Protein AF-A0A2S7X859-F1 (afdb_monomer)

Structure (mmCIF, N/CA/C/O backbone):
data_AF-A0A2S7X859-F1
#
_entry.id   AF-A0A2S7X859-F1
#
loop_
_atom_site.group_PDB
_atom_site.id
_atom_site.type_symbol
_atom_site.label_atom_id
_atom_site.label_alt_id
_atom_site.label_comp_id
_atom_site.label_asym_id
_atom_site.label_entity_id
_atom_site.label_seq_id
_atom_site.pdbx_PDB_ins_code
_atom_site.Cartn_x
_atom_site.Cartn_y
_atom_site.Cartn_z
_atom_site.occupancy
_atom_site.B_iso_or_equiv
_atom_site.auth_seq_id
_atom_site.auth_comp_id
_atom_site.auth_asym_id
_atom_site.auth_atom_id
_atom_site.pdbx_PDB_model_num
ATOM 1 N N . MET A 1 1 ? -16.420 -8.900 10.509 1.00 77.62 1 MET A N 1
ATOM 2 C CA . MET A 1 1 ? -15.015 -8.731 10.119 1.00 77.62 1 MET A CA 1
ATOM 3 C C . MET A 1 1 ? -14.492 -7.506 10.836 1.00 77.62 1 MET A C 1
ATOM 5 O O . MET A 1 1 ? -14.884 -6.396 10.486 1.00 77.62 1 MET A O 1
ATOM 9 N N . ASP A 1 2 ? -13.705 -7.725 11.882 1.00 88.69 2 ASP A N 1
ATOM 10 C CA . ASP A 1 2 ? -12.960 -6.665 12.564 1.00 88.69 2 ASP A CA 1
ATOM 11 C C . ASP A 1 2 ? -11.659 -6.405 11.797 1.00 88.69 2 ASP A C 1
ATOM 13 O O . ASP A 1 2 ? -10.914 -7.348 11.518 1.00 88.69 2 ASP A O 1
ATOM 17 N N . ILE A 1 3 ? -11.408 -5.149 11.419 1.00 87.56 3 ILE A N 1
ATOM 18 C CA . ILE A 1 3 ? -10.210 -4.747 10.675 1.00 87.56 3 ILE A CA 1
ATOM 19 C C . ILE A 1 3 ? -9.377 -3.820 11.546 1.00 87.56 3 ILE A C 1
ATOM 21 O O . ILE A 1 3 ? -9.821 -2.736 11.923 1.00 87.56 3 ILE A O 1
ATOM 25 N N . GLN A 1 4 ? -8.138 -4.226 11.804 1.00 90.94 4 GLN A N 1
ATOM 26 C CA . GLN A 1 4 ? -7.191 -3.472 12.614 1.00 90.94 4 GLN A CA 1
ATOM 27 C C . GLN A 1 4 ? -5.950 -3.121 11.800 1.00 90.94 4 GLN A C 1
ATOM 29 O O . GLN A 1 4 ? -5.402 -3.959 11.085 1.00 90.94 4 GLN A O 1
ATOM 34 N N . PHE A 1 5 ? -5.471 -1.892 11.972 1.00 92.19 5 PHE A N 1
ATOM 35 C CA . PHE A 1 5 ? -4.185 -1.439 11.454 1.00 92.19 5 PHE A CA 1
ATOM 36 C C . PHE A 1 5 ? -3.218 -1.313 12.626 1.00 92.19 5 PHE A C 1
ATOM 38 O O . PHE A 1 5 ? -3.475 -0.567 13.571 1.00 92.19 5 PHE A O 1
ATOM 45 N N . LYS A 1 6 ? -2.110 -2.051 12.582 1.00 94.69 6 LYS A N 1
ATOM 46 C CA . LYS A 1 6 ? -1.060 -2.007 13.609 1.00 94.69 6 LYS A CA 1
ATOM 47 C C . LYS A 1 6 ? 0.217 -1.480 12.979 1.00 94.69 6 LYS A C 1
ATOM 49 O O . LYS A 1 6 ? 0.518 -1.831 11.843 1.00 94.69 6 LYS A O 1
ATOM 54 N N . ARG A 1 7 ? 0.971 -0.634 13.689 1.00 95.81 7 ARG A N 1
ATOM 55 C CA . ARG A 1 7 ? 2.300 -0.203 13.222 1.00 95.81 7 ARG A CA 1
ATOM 56 C C . ARG A 1 7 ? 3.138 -1.439 12.909 1.00 95.81 7 ARG A C 1
ATOM 58 O O . ARG A 1 7 ? 3.205 -2.353 13.727 1.00 95.81 7 ARG A O 1
ATOM 65 N N . ALA A 1 8 ? 3.727 -1.474 11.719 1.00 94.38 8 ALA A N 1
ATOM 66 C CA . ALA A 1 8 ? 4.513 -2.616 11.293 1.00 94.38 8 ALA A CA 1
ATOM 67 C C . ALA A 1 8 ? 5.841 -2.659 12.053 1.00 94.38 8 ALA A C 1
ATOM 69 O O . ALA A 1 8 ? 6.586 -1.679 12.055 1.00 94.38 8 ALA A O 1
ATOM 70 N N . SER A 1 9 ? 6.145 -3.801 12.665 1.00 88.12 9 SER A N 1
ATOM 71 C CA . SER A 1 9 ? 7.424 -4.053 13.342 1.00 88.12 9 SER A CA 1
ATOM 72 C C . SER A 1 9 ? 8.298 -5.056 12.586 1.00 88.12 9 SER A C 1
ATOM 74 O O . SER A 1 9 ? 9.515 -5.055 12.749 1.00 88.12 9 SER A O 1
ATOM 76 N N . GLU A 1 10 ? 7.701 -5.878 11.717 1.00 90.94 10 GLU A N 1
ATOM 77 C CA . GLU A 1 10 ? 8.383 -6.996 11.061 1.00 90.94 10 GLU A CA 1
ATOM 78 C C . GLU A 1 10 ? 8.802 -6.669 9.621 1.00 90.94 10 GLU A C 1
ATOM 80 O O . GLU A 1 10 ? 8.101 -6.993 8.656 1.00 90.94 10 GLU A O 1
ATOM 85 N N . LEU A 1 11 ? 9.990 -6.071 9.470 1.00 92.31 11 LEU A N 1
ATOM 86 C CA . LEU A 1 11 ? 10.579 -5.718 8.170 1.00 92.31 11 LEU A CA 1
ATOM 87 C C . LEU A 1 11 ? 10.650 -6.918 7.213 1.00 92.31 11 LEU A C 1
ATOM 89 O O . LEU A 1 11 ? 10.217 -6.815 6.070 1.00 92.31 11 LEU A O 1
ATOM 93 N N . LYS A 1 12 ? 11.166 -8.064 7.683 1.00 92.38 12 LYS A N 1
ATOM 94 C CA . LYS A 1 12 ? 11.375 -9.257 6.841 1.00 92.38 12 LYS A CA 1
ATOM 95 C C . LYS A 1 12 ? 10.070 -9.812 6.284 1.00 92.38 12 LYS A C 1
ATOM 97 O O . LYS A 1 12 ? 10.015 -10.207 5.122 1.00 92.38 12 LYS A O 1
ATOM 102 N N . TYR A 1 13 ? 9.016 -9.833 7.101 1.00 91.31 13 TYR A N 1
ATOM 103 C CA . TYR A 1 13 ? 7.703 -10.236 6.613 1.00 91.31 13 TYR A CA 1
ATOM 104 C C . TYR A 1 13 ? 7.236 -9.267 5.533 1.00 91.31 13 TYR A C 1
ATOM 106 O O . TYR A 1 13 ? 6.785 -9.693 4.475 1.00 91.31 13 TYR A O 1
ATOM 114 N N . ALA A 1 14 ? 7.313 -7.963 5.802 1.00 93.31 14 ALA A N 1
ATOM 115 C CA . ALA A 1 14 ? 6.780 -6.968 4.888 1.00 93.31 14 ALA A CA 1
ATOM 116 C C . ALA A 1 14 ? 7.519 -6.958 3.550 1.00 93.31 14 ALA A C 1
ATOM 118 O O . ALA A 1 14 ? 6.890 -6.803 2.502 1.00 93.31 14 ALA A O 1
ATOM 119 N N . GLU A 1 15 ? 8.832 -7.164 3.593 1.00 95.50 15 GLU A N 1
ATOM 120 C CA . GLU A 1 15 ? 9.679 -7.352 2.425 1.00 95.50 15 GLU A CA 1
ATOM 121 C C . GLU A 1 15 ? 9.226 -8.570 1.613 1.00 95.50 15 GLU A C 1
ATOM 123 O O . GLU A 1 15 ? 8.876 -8.426 0.443 1.00 95.50 15 GLU A O 1
ATOM 128 N N . SER A 1 16 ? 9.139 -9.742 2.252 1.00 94.31 16 SER A N 1
ATOM 129 C CA . SER A 1 16 ? 8.733 -10.992 1.601 1.00 94.31 16 SER A CA 1
ATOM 130 C C . SER A 1 16 ? 7.324 -10.908 1.005 1.00 94.31 16 SER A C 1
ATOM 132 O O . SER A 1 16 ? 7.119 -11.279 -0.153 1.00 94.31 16 SER A O 1
ATOM 134 N N . LEU A 1 17 ? 6.364 -10.354 1.753 1.00 93.25 17 LEU A N 1
ATOM 135 C CA . LEU A 1 17 ? 4.995 -10.159 1.281 1.00 93.25 17 LEU A CA 1
ATOM 136 C C . L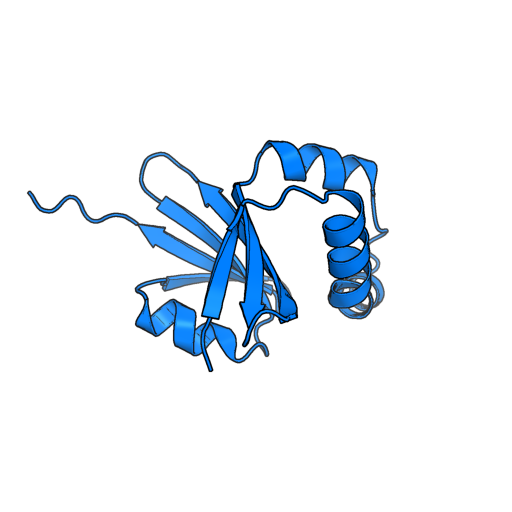EU A 1 17 ? 4.950 -9.195 0.092 1.00 93.25 17 LEU A C 1
ATOM 138 O O . LEU A 1 17 ? 4.271 -9.471 -0.894 1.00 93.25 17 LEU A O 1
ATOM 142 N N . THR A 1 18 ? 5.674 -8.073 0.160 1.00 93.62 18 THR A N 1
ATOM 143 C CA . THR A 1 18 ? 5.698 -7.096 -0.938 1.00 93.62 18 THR A CA 1
ATOM 144 C C . THR A 1 18 ? 6.338 -7.701 -2.181 1.00 93.62 18 THR A C 1
ATOM 146 O O . THR A 1 18 ? 5.776 -7.579 -3.266 1.00 93.62 18 THR A O 1
ATOM 149 N N . GLN A 1 19 ? 7.472 -8.386 -2.035 1.00 95.38 19 GLN A N 1
ATOM 150 C CA . GLN A 1 19 ? 8.153 -9.043 -3.146 1.00 95.38 19 GLN A CA 1
ATOM 151 C C . GLN A 1 19 ? 7.248 -10.085 -3.814 1.00 95.38 19 GLN A C 1
ATOM 153 O O . GLN A 1 19 ? 7.164 -10.117 -5.040 1.00 95.38 19 GLN A O 1
ATOM 158 N N . SER A 1 20 ? 6.537 -10.894 -3.022 1.00 93.50 20 SER A N 1
ATOM 159 C CA . SER A 1 20 ? 5.610 -11.909 -3.527 1.00 93.50 20 SER A CA 1
ATOM 160 C C . SER A 1 20 ? 4.400 -11.286 -4.230 1.00 93.50 20 SER A C 1
ATOM 162 O O . SER A 1 20 ? 4.139 -11.602 -5.391 1.00 93.50 20 SER A O 1
ATOM 164 N N . ASN A 1 21 ? 3.712 -10.339 -3.586 1.00 91.06 21 ASN A N 1
ATOM 165 C CA . ASN A 1 21 ? 2.509 -9.705 -4.136 1.00 91.06 21 ASN A CA 1
ATOM 166 C C . ASN A 1 21 ? 2.794 -8.889 -5.404 1.00 91.06 21 ASN A C 1
ATOM 168 O O . ASN A 1 21 ? 1.939 -8.776 -6.279 1.00 91.06 21 ASN A O 1
ATOM 172 N N . MET A 1 22 ? 3.992 -8.313 -5.511 1.00 91.44 22 MET A N 1
ATOM 173 C CA . MET A 1 22 ? 4.402 -7.498 -6.654 1.00 91.44 22 MET A CA 1
ATOM 174 C C . MET A 1 22 ? 5.143 -8.308 -7.733 1.00 91.44 22 MET A C 1
ATOM 176 O O . MET A 1 22 ? 5.485 -7.741 -8.770 1.00 91.44 22 MET A O 1
ATOM 180 N N . ALA A 1 23 ? 5.395 -9.610 -7.539 1.00 93.00 23 ALA A N 1
ATOM 181 C CA . ALA A 1 23 ? 6.240 -10.414 -8.429 1.00 93.00 23 ALA A CA 1
ATOM 182 C C . ALA A 1 23 ? 5.772 -10.375 -9.894 1.00 93.00 23 ALA A C 1
ATOM 184 O O . ALA A 1 23 ? 6.565 -10.082 -10.789 1.00 93.00 23 ALA A O 1
ATOM 185 N N . SER A 1 24 ? 4.475 -10.586 -10.142 1.00 91.19 24 SER A N 1
ATOM 186 C CA . SER A 1 24 ? 3.897 -10.510 -11.492 1.00 91.19 24 SER A CA 1
ATOM 187 C C . SER A 1 24 ? 4.037 -9.114 -12.102 1.00 91.19 24 SER A C 1
ATOM 189 O O . SER A 1 24 ? 4.317 -8.976 -13.293 1.00 91.19 24 SER A O 1
ATOM 191 N N . TYR A 1 25 ? 3.885 -8.067 -11.284 1.00 91.44 25 TYR A N 1
ATOM 192 C CA . TYR A 1 25 ? 4.057 -6.687 -11.728 1.00 91.44 25 TYR A CA 1
ATOM 193 C C . TYR A 1 25 ? 5.503 -6.414 -12.151 1.00 91.44 25 TYR A C 1
ATOM 195 O O . TYR A 1 25 ? 5.720 -5.821 -13.213 1.00 91.44 25 TYR A O 1
ATOM 203 N N . TYR A 1 26 ? 6.471 -6.868 -11.351 1.00 93.94 26 TYR A N 1
ATOM 204 C CA . TYR A 1 26 ? 7.896 -6.719 -11.634 1.00 93.94 26 TYR A CA 1
ATOM 205 C C . TYR A 1 26 ? 8.311 -7.486 -12.883 1.00 93.94 26 TYR A C 1
ATOM 207 O O . TYR A 1 26 ? 8.957 -6.907 -13.758 1.00 93.94 26 TYR A O 1
ATOM 215 N N . LEU A 1 27 ? 7.867 -8.739 -13.011 1.00 93.19 27 LEU A N 1
ATOM 216 C CA . LEU A 1 27 ? 8.142 -9.581 -14.172 1.00 93.19 27 LEU A CA 1
ATOM 217 C C . LEU A 1 27 ? 7.636 -8.936 -15.467 1.00 93.19 27 LEU A C 1
ATOM 219 O O . LEU A 1 27 ? 8.398 -8.785 -16.418 1.00 93.19 27 LEU A O 1
ATOM 223 N N . ALA A 1 28 ? 6.378 -8.486 -15.487 1.00 92.38 28 ALA A N 1
ATOM 224 C CA . ALA A 1 28 ? 5.771 -7.871 -16.668 1.00 92.38 28 ALA A CA 1
ATOM 225 C C . ALA A 1 28 ? 6.439 -6.549 -17.097 1.00 92.38 28 ALA A C 1
ATOM 227 O O . ALA A 1 28 ? 6.207 -6.079 -18.208 1.00 92.38 28 ALA A O 1
ATOM 228 N N . ARG A 1 29 ? 7.247 -5.932 -16.226 1.00 89.56 29 ARG A N 1
ATOM 229 C CA . ARG A 1 29 ? 7.894 -4.627 -16.456 1.00 89.56 29 ARG A CA 1
ATOM 230 C C . ARG A 1 29 ? 9.417 -4.704 -16.457 1.00 89.56 29 ARG A C 1
ATOM 232 O O . ARG A 1 29 ? 10.069 -3.666 -16.495 1.00 89.56 29 ARG A O 1
ATOM 239 N N . ASN A 1 30 ? 9.976 -5.914 -16.411 1.00 94.31 30 ASN A N 1
ATOM 240 C CA . ASN A 1 30 ? 11.414 -6.154 -16.335 1.00 94.31 30 ASN A CA 1
ATOM 241 C C . ASN A 1 30 ? 12.097 -5.382 -15.183 1.00 94.31 30 ASN A C 1
ATOM 243 O O . ASN A 1 30 ? 13.213 -4.880 -15.320 1.00 94.31 30 ASN A O 1
ATOM 247 N N . ILE A 1 31 ? 11.400 -5.252 -14.049 1.00 93.06 31 ILE A N 1
ATOM 248 C CA . ILE A 1 31 ? 11.927 -4.627 -12.834 1.00 93.06 31 ILE A CA 1
ATOM 249 C C . ILE A 1 31 ? 12.617 -5.714 -12.014 1.00 93.06 31 ILE A C 1
ATOM 251 O O . ILE A 1 31 ? 12.001 -6.714 -11.652 1.00 93.06 31 ILE A O 1
ATOM 255 N N . VAL A 1 32 ? 13.889 -5.505 -11.685 1.00 95.06 32 VAL A N 1
ATOM 256 C CA . VAL A 1 32 ? 14.616 -6.374 -10.755 1.00 95.06 32 VAL A CA 1
ATOM 257 C C . VAL A 1 32 ? 14.292 -5.937 -9.330 1.00 95.06 32 VAL A C 1
ATOM 259 O O . VAL A 1 32 ? 14.38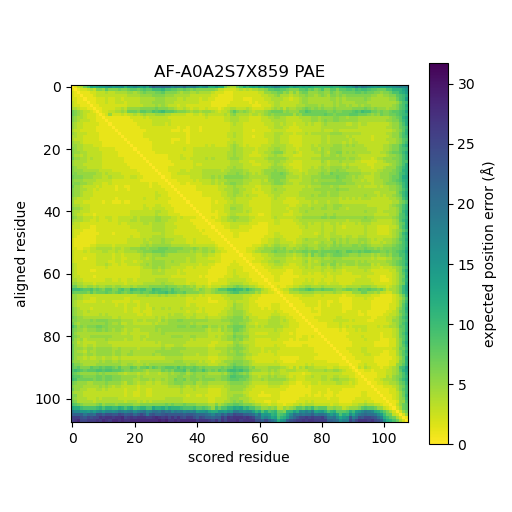4 -4.754 -9.004 1.00 95.06 32 VAL A O 1
ATOM 262 N N . TRP A 1 33 ? 13.891 -6.885 -8.483 1.00 95.69 33 TRP A N 1
ATOM 263 C CA . TRP A 1 33 ? 13.682 -6.613 -7.064 1.00 95.69 33 TRP A CA 1
ATOM 264 C C . TRP A 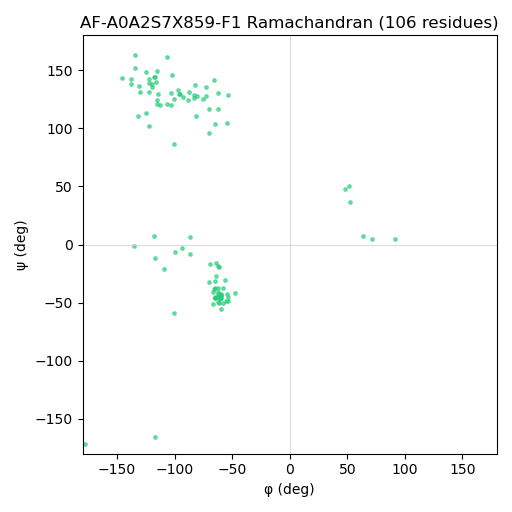1 33 ? 14.992 -6.180 -6.398 1.00 95.69 33 TRP A C 1
ATOM 266 O O . TRP A 1 33 ? 16.006 -6.864 -6.520 1.00 95.69 33 TRP A O 1
ATOM 276 N N . ASP A 1 34 ? 14.941 -5.078 -5.652 1.00 96.00 34 ASP A N 1
ATOM 277 C CA . ASP A 1 34 ? 16.069 -4.556 -4.888 1.00 96.00 34 ASP A CA 1
ATOM 278 C C . ASP A 1 34 ? 15.695 -4.462 -3.403 1.00 96.00 34 ASP A C 1
ATOM 280 O O . ASP A 1 34 ? 15.012 -3.534 -2.955 1.00 96.00 34 ASP A O 1
ATOM 284 N N . SER A 1 35 ? 16.174 -5.439 -2.633 1.00 96.00 35 SER A N 1
ATOM 285 C CA . SER A 1 35 ? 16.015 -5.487 -1.178 1.00 96.00 35 SER A CA 1
ATOM 286 C C . SER A 1 35 ? 16.600 -4.260 -0.479 1.00 96.00 35 SER A C 1
ATOM 288 O O . SER A 1 35 ? 16.001 -3.740 0.461 1.00 96.00 35 SER A O 1
ATOM 290 N N . SER A 1 36 ? 17.734 -3.734 -0.947 1.00 95.75 36 SER A N 1
ATOM 291 C CA . SER A 1 36 ? 18.366 -2.562 -0.327 1.00 95.75 36 SER A CA 1
ATOM 292 C C . SER A 1 36 ? 17.498 -1.320 -0.511 1.00 95.75 36 SER A C 1
ATOM 294 O O . SER A 1 36 ? 17.309 -0.538 0.427 1.00 95.75 36 SER A O 1
ATOM 296 N N . LEU A 1 37 ? 16.910 -1.161 -1.700 1.00 94.25 37 LEU A N 1
ATOM 297 C CA . LEU A 1 37 ? 15.959 -0.090 -1.979 1.00 94.25 37 LEU A CA 1
ATOM 298 C C . LEU A 1 37 ? 14.675 -0.238 -1.154 1.00 94.25 37 LEU A C 1
ATOM 300 O O . LEU A 1 37 ? 14.145 0.769 -0.675 1.00 94.25 37 LEU A O 1
ATOM 304 N N . PHE A 1 38 ? 14.178 -1.460 -0.948 1.00 94.81 38 PHE A N 1
ATOM 305 C CA . PHE A 1 38 ? 13.032 -1.696 -0.067 1.00 94.81 38 PHE A CA 1
ATOM 306 C C . PHE A 1 38 ? 13.336 -1.266 1.372 1.00 94.81 38 PHE A C 1
ATOM 308 O O . PHE A 1 38 ? 12.570 -0.491 1.942 1.00 94.81 38 PHE A O 1
ATOM 315 N N . ILE A 1 39 ? 14.468 -1.702 1.933 1.00 94.31 39 ILE A N 1
ATOM 316 C CA . ILE A 1 39 ? 14.894 -1.370 3.303 1.00 94.31 39 ILE A CA 1
ATOM 317 C C . ILE A 1 39 ? 15.060 0.144 3.472 1.00 94.31 39 ILE A C 1
ATOM 319 O O . ILE A 1 39 ? 14.600 0.711 4.464 1.00 94.31 39 ILE A O 1
ATOM 323 N N . LYS A 1 40 ? 15.660 0.823 2.487 1.00 94.44 40 LYS A N 1
ATOM 324 C CA . LYS A 1 40 ? 15.792 2.285 2.504 1.00 94.44 40 LYS A CA 1
ATOM 325 C C . LYS A 1 40 ? 14.426 2.975 2.530 1.00 94.44 40 LYS A C 1
ATOM 327 O O . LYS A 1 40 ? 14.227 3.885 3.326 1.00 94.44 40 LYS A O 1
ATOM 332 N N . ASN A 1 41 ? 13.489 2.546 1.682 1.00 93.75 41 ASN A N 1
ATOM 333 C CA . ASN A 1 41 ? 12.144 3.126 1.643 1.00 93.75 41 ASN A CA 1
ATOM 334 C C . ASN A 1 41 ? 11.320 2.781 2.885 1.00 93.75 41 ASN A C 1
ATOM 336 O O . ASN A 1 41 ? 10.516 3.598 3.312 1.00 93.75 41 ASN A O 1
ATOM 340 N N . TRP A 1 42 ? 11.525 1.612 3.493 1.00 92.94 42 TRP A N 1
ATOM 341 C CA . TRP A 1 42 ? 10.830 1.222 4.717 1.00 92.94 42 TRP A CA 1
ATOM 342 C C . TRP A 1 42 ? 10.977 2.271 5.818 1.00 92.94 42 TRP A C 1
ATOM 344 O O . TRP A 1 42 ? 9.987 2.649 6.434 1.00 92.94 42 TRP A O 1
ATOM 354 N N . ALA A 1 43 ? 12.193 2.782 6.020 1.00 91.12 43 ALA A N 1
ATOM 355 C CA . ALA A 1 43 ? 12.481 3.797 7.030 1.00 91.12 43 ALA A CA 1
ATOM 356 C C . ALA A 1 43 ? 11.872 5.181 6.724 1.00 91.12 43 ALA A C 1
ATOM 358 O O . ALA A 1 43 ? 11.799 6.018 7.617 1.00 91.12 43 ALA A O 1
ATOM 359 N N . LEU A 1 44 ? 11.459 5.429 5.476 1.00 93.06 44 LEU A N 1
ATOM 360 C CA . LEU A 1 44 ? 10.896 6.706 5.018 1.00 93.06 44 LEU A CA 1
ATOM 361 C C . LEU A 1 44 ? 9.363 6.698 4.946 1.00 93.06 44 LEU A C 1
ATOM 363 O O . LEU A 1 44 ? 8.763 7.727 4.642 1.00 93.06 44 LEU A O 1
ATOM 367 N N . LEU A 1 45 ? 8.738 5.543 5.169 1.00 95.19 45 LEU A N 1
ATOM 368 C CA . LEU A 1 45 ? 7.299 5.348 5.047 1.00 95.19 45 LEU A CA 1
ATOM 369 C C . LEU A 1 45 ? 6.688 5.006 6.399 1.00 95.19 45 LEU A C 1
ATOM 371 O O . LEU A 1 45 ? 7.285 4.303 7.216 1.00 95.19 45 LEU A O 1
ATOM 375 N N . ASP A 1 46 ? 5.438 5.410 6.584 1.00 95.75 46 ASP A N 1
ATOM 376 C CA . ASP A 1 46 ? 4.619 4.867 7.653 1.00 95.75 46 ASP A CA 1
ATOM 377 C C . ASP A 1 46 ? 4.031 3.535 7.210 1.00 95.75 46 ASP A C 1
ATOM 379 O O . ASP A 1 46 ? 3.179 3.459 6.326 1.00 95.75 46 ASP A O 1
ATOM 383 N N . ASN A 1 47 ? 4.506 2.463 7.835 1.00 96.25 47 ASN A N 1
ATOM 384 C CA . ASN A 1 47 ? 4.119 1.102 7.500 1.00 96.25 47 ASN A CA 1
ATOM 385 C C . ASN A 1 47 ? 3.128 0.562 8.539 1.00 96.25 47 ASN A C 1
ATOM 387 O O . ASN A 1 47 ? 3.390 0.613 9.747 1.00 96.25 47 ASN A O 1
ATOM 391 N N . PHE A 1 48 ? 2.012 0.002 8.070 1.00 94.88 48 PHE A N 1
ATOM 392 C CA . PHE A 1 48 ? 0.988 -0.613 8.909 1.00 94.88 48 PHE A CA 1
ATOM 393 C C . PHE A 1 48 ? 0.620 -2.005 8.411 1.00 94.88 48 PHE A C 1
ATOM 395 O O . PHE A 1 48 ? 0.305 -2.208 7.242 1.00 94.88 48 PHE A O 1
ATOM 402 N N . GLU A 1 49 ? 0.605 -2.962 9.323 1.00 93.88 49 GLU A N 1
ATOM 403 C CA . GLU A 1 49 ? 0.093 -4.306 9.105 1.00 93.88 49 GLU A CA 1
ATOM 404 C C . GLU A 1 49 ? -1.425 -4.314 9.262 1.00 93.88 49 GLU A C 1
ATOM 406 O O . GLU A 1 49 ? -1.972 -3.712 10.189 1.00 93.88 49 GLU A O 1
ATOM 411 N N . ILE A 1 50 ? -2.097 -5.016 8.357 1.00 90.75 50 ILE A N 1
ATOM 412 C CA . ILE A 1 50 ? -3.551 -5.143 8.332 1.00 90.75 50 ILE A CA 1
ATOM 413 C C . ILE A 1 50 ? -3.908 -6.496 8.931 1.00 90.75 50 ILE A C 1
ATOM 415 O O . ILE A 1 50 ? -3.422 -7.529 8.461 1.00 90.75 50 ILE A O 1
ATOM 419 N N . PHE A 1 51 ? -4.768 -6.491 9.942 1.00 91.88 51 PHE A N 1
ATOM 420 C CA . PHE A 1 51 ? -5.313 -7.691 10.561 1.00 91.88 51 PHE A CA 1
ATOM 421 C C . PHE A 1 51 ? -6.819 -7.765 10.312 1.00 91.88 51 PHE A C 1
ATOM 423 O O . PHE A 1 51 ? -7.523 -6.795 10.583 1.00 91.88 51 PHE A O 1
ATOM 430 N N . ALA A 1 52 ? -7.302 -8.909 9.828 1.00 91.56 52 ALA A N 1
ATOM 431 C CA . ALA A 1 52 ? -8.719 -9.237 9.722 1.00 91.56 52 ALA A CA 1
ATOM 432 C C . ALA A 1 52 ? -9.037 -10.379 10.685 1.00 91.56 52 ALA A C 1
ATOM 434 O O . ALA A 1 52 ? -8.416 -11.438 10.603 1.00 91.56 52 ALA A O 1
ATOM 435 N N . ASP A 1 53 ? -9.950 -10.148 11.631 1.00 93.69 53 ASP A N 1
ATOM 436 C CA . ASP A 1 53 ? -10.314 -11.123 12.670 1.00 93.69 53 ASP A CA 1
ATOM 437 C C . ASP A 1 53 ? -9.057 -11.727 13.348 1.00 93.69 53 ASP A C 1
ATOM 439 O O . ASP A 1 53 ? -8.886 -12.940 13.467 1.00 93.69 53 ASP A O 1
ATOM 443 N N . ASN A 1 54 ? -8.125 -10.840 13.726 1.00 91.25 54 ASN A N 1
ATOM 444 C CA . ASN A 1 54 ? -6.812 -11.122 14.325 1.00 91.25 54 ASN A CA 1
ATOM 445 C C . ASN A 1 54 ? -5.808 -11.916 13.455 1.00 91.25 54 ASN A C 1
ATOM 447 O O . ASN A 1 54 ? -4.711 -12.230 13.918 1.00 91.25 54 ASN A O 1
ATOM 451 N N . HIS A 1 55 ? -6.121 -12.174 12.186 1.00 92.19 55 HIS A N 1
ATOM 452 C CA . HIS A 1 55 ? -5.193 -12.754 11.218 1.00 92.19 55 HIS A CA 1
ATOM 453 C C . HIS A 1 55 ? -4.523 -11.653 10.409 1.00 92.19 55 HIS A C 1
ATOM 455 O O . HIS A 1 55 ? -5.194 -10.789 9.851 1.00 92.19 55 HIS A O 1
ATOM 461 N N . ARG A 1 56 ? -3.192 -11.677 10.321 1.00 91.31 56 ARG A N 1
ATOM 462 C CA . ARG A 1 56 ? -2.441 -10.729 9.493 1.00 91.31 56 ARG A CA 1
ATOM 463 C C . ARG A 1 56 ? -2.690 -11.030 8.014 1.00 91.31 56 ARG A C 1
ATOM 46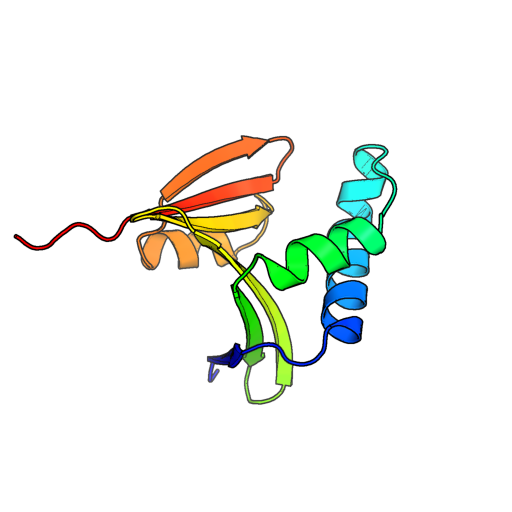5 O O . ARG A 1 56 ? -2.321 -12.100 7.540 1.00 91.31 56 ARG A O 1
ATOM 472 N N . VAL A 1 57 ? -3.290 -10.085 7.297 1.00 89.19 57 VAL A N 1
ATOM 473 C CA . VAL A 1 57 ? -3.731 -10.254 5.900 1.00 89.19 57 VAL A CA 1
ATOM 474 C C . VAL A 1 57 ? -3.028 -9.330 4.913 1.00 89.19 57 VAL A C 1
ATOM 476 O O . VAL A 1 57 ? -3.152 -9.518 3.706 1.00 89.19 57 VAL A O 1
ATOM 479 N N . GLY A 1 58 ? -2.284 -8.329 5.382 1.00 89.31 58 GLY A N 1
ATOM 480 C CA . GLY A 1 58 ? -1.617 -7.422 4.460 1.00 89.31 58 GLY A CA 1
ATOM 481 C C . GLY A 1 58 ? -0.762 -6.355 5.112 1.00 89.31 58 GLY A C 1
ATOM 482 O O . GLY A 1 58 ? -0.532 -6.345 6.324 1.00 89.31 58 GLY A O 1
ATOM 483 N N . ILE A 1 59 ? -0.306 -5.439 4.266 1.00 92.75 59 ILE A N 1
ATOM 484 C CA . ILE A 1 59 ? 0.415 -4.235 4.649 1.00 92.75 59 ILE A CA 1
ATOM 485 C C . ILE A 1 59 ? -0.104 -3.057 3.824 1.00 92.75 59 ILE A C 1
ATOM 487 O O . ILE A 1 59 ? -0.320 -3.186 2.620 1.00 92.75 59 ILE A O 1
ATOM 491 N N . VAL A 1 60 ? -0.281 -1.908 4.467 1.00 92.31 60 VAL A N 1
ATOM 492 C CA . VAL A 1 60 ? -0.449 -0.611 3.809 1.00 92.31 60 VAL A CA 1
ATOM 493 C C . VAL A 1 60 ? 0.714 0.284 4.211 1.00 92.31 60 VAL A C 1
ATOM 495 O O . VAL A 1 60 ? 1.230 0.194 5.326 1.00 92.31 60 VAL A O 1
ATOM 498 N N . ARG A 1 61 ? 1.169 1.111 3.275 1.00 94.75 61 ARG A N 1
ATOM 499 C CA . ARG A 1 61 ? 2.296 2.016 3.478 1.00 94.75 61 ARG A CA 1
ATOM 500 C C . ARG A 1 61 ? 1.903 3.400 3.008 1.00 94.75 61 ARG A C 1
ATOM 502 O O . ARG A 1 61 ? 1.318 3.519 1.931 1.00 94.75 61 ARG A O 1
ATOM 509 N N . PHE A 1 62 ? 2.254 4.401 3.798 1.00 95.69 62 PHE A N 1
ATOM 510 C CA . PHE A 1 62 ? 1.968 5.793 3.507 1.00 95.69 62 PHE A CA 1
ATOM 511 C C . PHE A 1 62 ? 3.260 6.595 3.395 1.00 95.69 62 PHE A C 1
ATOM 513 O O . PHE A 1 62 ? 4.167 6.451 4.216 1.00 95.69 62 PHE A O 1
ATOM 520 N N . SER A 1 63 ? 3.332 7.441 2.375 1.00 95.69 63 SER A N 1
ATOM 521 C CA . SER A 1 63 ? 4.281 8.557 2.310 1.00 95.69 63 SER A CA 1
ATOM 522 C C . SER A 1 63 ? 3.540 9.864 2.537 1.00 95.69 63 SER A C 1
ATOM 524 O O . SER A 1 63 ? 2.325 9.927 2.358 1.00 95.69 63 SER A O 1
ATOM 526 N N . TYR A 1 64 ? 4.272 10.918 2.880 1.00 94.50 64 TYR A N 1
ATOM 527 C CA . TYR A 1 64 ? 3.686 12.218 3.184 1.00 94.50 64 TYR A CA 1
ATOM 528 C C . TYR A 1 64 ? 4.445 13.345 2.490 1.00 94.50 64 TYR A C 1
ATOM 530 O O . TYR A 1 64 ? 5.651 13.242 2.258 1.00 94.50 64 TYR A O 1
ATOM 538 N N . ASN A 1 65 ? 3.735 14.431 2.208 1.00 91.69 65 ASN A N 1
ATOM 539 C CA . ASN A 1 65 ? 4.305 15.774 2.105 1.00 91.69 65 ASN A CA 1
ATOM 540 C C . ASN A 1 65 ? 3.688 16.664 3.208 1.00 91.69 65 ASN A C 1
ATOM 542 O O . ASN A 1 65 ? 3.081 16.135 4.136 1.00 91.69 65 ASN A O 1
ATOM 546 N N . GLU A 1 66 ? 3.845 17.990 3.131 1.00 87.81 66 GLU A N 1
ATOM 547 C CA . GLU A 1 66 ? 3.392 18.940 4.165 1.00 87.81 66 GLU A CA 1
ATOM 548 C C . GLU A 1 66 ? 1.947 18.722 4.650 1.00 87.81 66 GLU A C 1
ATOM 550 O O . GLU A 1 66 ? 1.686 18.801 5.848 1.00 87.81 66 GLU A O 1
ATOM 555 N N . SER A 1 67 ? 1.014 18.428 3.743 1.00 92.19 67 SER A N 1
ATOM 556 C CA . SER A 1 67 ? -0.420 18.315 4.059 1.00 92.19 67 SER A CA 1
ATOM 557 C C . SER A 1 67 ? -1.105 17.097 3.441 1.00 92.19 67 SER A C 1
ATOM 559 O O . SER A 1 67 ? -2.301 16.883 3.654 1.00 92.19 67 SER A O 1
ATOM 561 N N . THR A 1 68 ? -0.367 16.291 2.676 1.00 94.94 68 THR A N 1
ATOM 562 C CA . THR A 1 68 ? -0.924 15.219 1.849 1.00 94.94 68 THR A CA 1
ATOM 563 C C . THR A 1 68 ? -0.325 13.873 2.215 1.00 94.94 68 THR A C 1
ATOM 565 O O . THR A 1 68 ? 0.890 13.712 2.311 1.00 94.94 68 THR A O 1
ATOM 568 N N . THR A 1 69 ? -1.205 12.896 2.401 1.00 95.94 69 THR A N 1
ATOM 569 C CA . THR A 1 69 ? -0.879 11.482 2.586 1.00 95.94 69 THR A CA 1
ATOM 570 C C . THR A 1 69 ? -1.011 10.763 1.255 1.00 95.94 69 THR A C 1
ATOM 572 O O . THR A 1 69 ? -2.037 10.893 0.599 1.00 95.94 69 THR A O 1
ATOM 575 N N . PHE A 1 70 ? -0.028 9.953 0.885 1.00 96.50 70 PHE A N 1
ATOM 576 C CA . PHE A 1 70 ? -0.027 9.180 -0.352 1.00 96.50 70 PHE A CA 1
ATOM 577 C C . PHE A 1 70 ? 0.008 7.684 -0.069 1.00 96.50 70 PHE A C 1
ATOM 579 O O . PHE A 1 70 ? 0.707 7.231 0.839 1.00 96.50 70 PHE A O 1
ATOM 586 N N . LEU A 1 71 ? -0.688 6.912 -0.899 1.00 96.00 71 LEU A N 1
ATOM 587 C CA . LEU A 1 71 ? -0.567 5.459 -0.983 1.00 96.00 71 LEU A CA 1
ATOM 588 C C . LEU A 1 71 ? -0.489 5.022 -2.446 1.00 96.00 71 LEU A C 1
ATOM 590 O O . LEU A 1 71 ? -0.867 5.764 -3.353 1.00 96.00 71 LEU A O 1
ATOM 594 N N . ARG A 1 72 ? -0.034 3.788 -2.680 1.00 94.75 72 ARG A N 1
ATOM 595 C CA . ARG A 1 72 ? -0.088 3.155 -4.003 1.00 94.75 72 ARG A CA 1
ATOM 596 C C . ARG A 1 72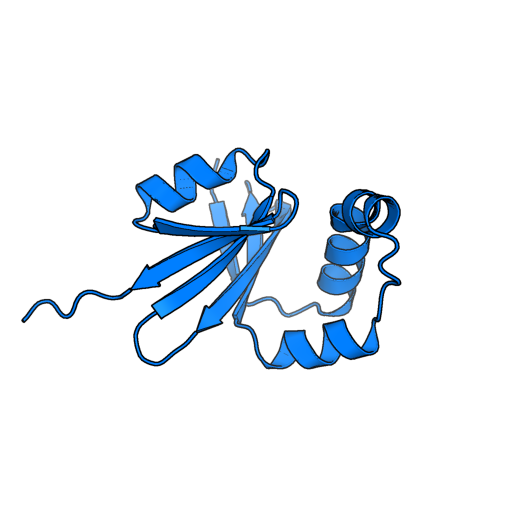 ? -0.870 1.858 -3.955 1.00 94.75 72 ARG A C 1
ATOM 598 O O . ARG A 1 72 ? -0.716 1.074 -3.019 1.00 94.75 72 ARG A O 1
ATOM 605 N N . VAL A 1 73 ? -1.679 1.631 -4.979 1.00 94.31 73 VAL A N 1
ATOM 606 C CA . VAL A 1 73 ? -2.575 0.481 -5.086 1.00 94.31 73 VAL A CA 1
ATOM 607 C C . VAL A 1 73 ? -2.682 0.038 -6.541 1.00 94.31 73 VAL A C 1
ATOM 609 O O . VAL A 1 73 ? -2.658 0.860 -7.450 1.00 94.31 73 VAL A O 1
ATOM 612 N N . PHE A 1 74 ? -2.774 -1.267 -6.784 1.00 93.31 74 PHE A N 1
ATOM 613 C CA . PHE A 1 74 ? -3.040 -1.776 -8.128 1.00 93.31 74 PHE A CA 1
ATOM 614 C C . PHE A 1 74 ? -4.437 -1.388 -8.614 1.00 93.31 74 PHE A C 1
ATOM 616 O O . PHE A 1 74 ? -5.384 -1.441 -7.832 1.00 93.31 74 PHE A O 1
ATOM 623 N N . SER A 1 75 ? -4.565 -1.055 -9.897 1.00 91.56 75 SER A N 1
ATOM 624 C CA . SER A 1 75 ? -5.809 -0.628 -10.556 1.00 91.56 75 SER A CA 1
ATOM 625 C C . SER A 1 75 ? -6.965 -1.627 -10.425 1.00 91.56 75 SER A C 1
ATOM 627 O O . SER A 1 75 ? -8.131 -1.250 -10.352 1.00 91.56 75 SER A O 1
ATOM 629 N N . GLU A 1 76 ? -6.633 -2.910 -10.341 1.00 90.94 76 GLU A N 1
ATOM 630 C CA . GLU A 1 76 ? -7.548 -4.035 -10.192 1.00 90.94 76 GLU A CA 1
ATOM 631 C C . GLU A 1 76 ? -7.901 -4.338 -8.729 1.00 90.94 76 GLU A C 1
ATOM 633 O O . GLU A 1 76 ? -8.760 -5.177 -8.453 1.00 90.94 76 GLU A O 1
ATOM 638 N N . ASN A 1 77 ? -7.241 -3.686 -7.768 1.00 90.44 77 ASN A N 1
ATOM 639 C CA . ASN A 1 77 ? -7.453 -3.974 -6.360 1.00 90.44 77 ASN A CA 1
ATOM 640 C C . ASN A 1 77 ? -8.791 -3.375 -5.883 1.00 90.44 77 ASN A C 1
ATOM 642 O O . ASN A 1 77 ? -8.996 -2.159 -5.974 1.00 90.44 77 ASN A O 1
ATOM 646 N N . PRO A 1 78 ? -9.691 -4.178 -5.285 1.00 88.12 78 PRO A N 1
ATOM 647 C CA . PRO A 1 78 ? -10.992 -3.694 -4.821 1.00 88.12 78 PRO A CA 1
ATOM 648 C C . PRO A 1 78 ? -10.895 -2.607 -3.736 1.00 88.12 78 PRO A C 1
ATOM 650 O O . PRO A 1 78 ? -11.847 -1.846 -3.543 1.00 88.12 78 PRO A O 1
ATOM 653 N N . ALA A 1 79 ? -9.750 -2.481 -3.054 1.00 87.75 79 ALA A N 1
ATOM 654 C CA . ALA A 1 79 ? -9.513 -1.455 -2.042 1.00 87.75 79 ALA A CA 1
ATOM 655 C C . ALA A 1 79 ? -9.584 -0.018 -2.590 1.00 87.75 79 ALA A C 1
ATOM 657 O O . ALA A 1 79 ? -9.813 0.902 -1.810 1.00 87.75 79 ALA A O 1
ATOM 658 N N . ILE A 1 80 ? -9.479 0.200 -3.908 1.00 92.00 80 ILE A N 1
ATOM 659 C CA . ILE A 1 80 ? -9.632 1.538 -4.511 1.00 92.00 80 ILE A CA 1
ATOM 660 C C . ILE A 1 80 ? -10.961 2.182 -4.113 1.00 92.00 80 ILE A C 1
ATOM 662 O O . ILE A 1 80 ? -11.000 3.371 -3.793 1.00 92.00 80 ILE A O 1
ATOM 666 N N . LYS A 1 81 ? -12.054 1.408 -4.111 1.00 90.94 81 LYS A N 1
ATOM 667 C CA . LYS A 1 81 ? -13.372 1.922 -3.720 1.00 90.94 81 LYS A CA 1
ATOM 668 C C . LYS A 1 81 ? -13.363 2.389 -2.265 1.00 90.94 81 LYS A C 1
ATOM 670 O O . LYS A 1 81 ? -13.818 3.492 -1.981 1.00 90.94 81 LYS A O 1
ATOM 675 N N . LEU A 1 82 ? -12.774 1.586 -1.378 1.00 89.62 82 LEU A N 1
ATOM 676 C CA . LEU A 1 82 ? -12.609 1.927 0.033 1.00 89.62 82 LEU A CA 1
ATOM 677 C C . LEU A 1 82 ? -11.787 3.210 0.202 1.00 89.62 82 LEU A C 1
ATOM 679 O O . LEU A 1 82 ? -12.182 4.086 0.963 1.00 89.62 82 LEU A O 1
ATOM 683 N N . TYR A 1 83 ? -10.666 3.351 -0.506 1.00 92.81 83 TYR A N 1
ATOM 684 C CA . TYR A 1 83 ? -9.832 4.550 -0.406 1.00 92.81 83 TYR A CA 1
ATOM 685 C C . TYR A 1 83 ? -10.586 5.803 -0.860 1.00 92.81 83 TYR A C 1
ATOM 687 O O . TYR A 1 83 ? -10.564 6.806 -0.147 1.00 92.81 83 TYR A O 1
ATOM 695 N N . LYS A 1 84 ? -11.344 5.722 -1.962 1.00 93.69 84 LYS A N 1
ATOM 696 C CA . LYS A 1 84 ? -12.219 6.815 -2.423 1.00 93.69 84 LYS A CA 1
ATOM 697 C C . LYS A 1 84 ? -13.286 7.180 -1.387 1.00 93.69 84 LYS A C 1
ATOM 6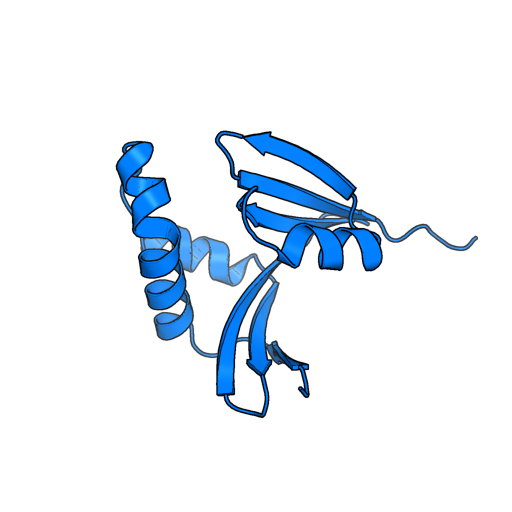99 O O . LYS A 1 84 ? -13.479 8.355 -1.098 1.00 93.69 84 LYS A O 1
ATOM 704 N N . GLU A 1 85 ? -13.929 6.191 -0.766 1.00 93.00 85 GLU A N 1
ATOM 705 C CA . GLU A 1 85 ? -14.901 6.407 0.321 1.00 93.00 85 GLU A CA 1
ATOM 706 C C . GLU A 1 85 ? -14.270 7.035 1.577 1.00 93.00 85 GLU A C 1
ATOM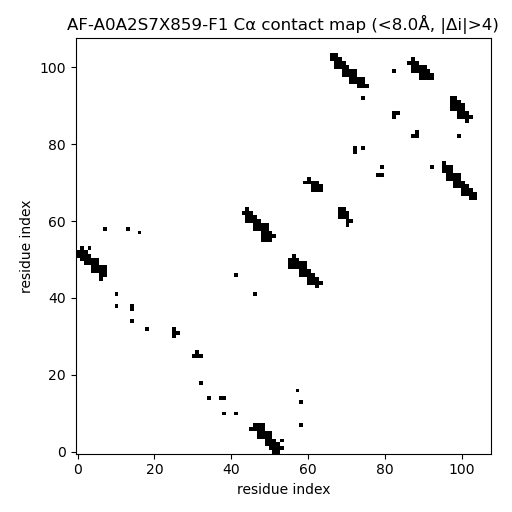 708 O O . GLU A 1 85 ? -14.951 7.727 2.331 1.00 93.00 85 GLU A O 1
ATOM 713 N N . LYS A 1 86 ? -12.969 6.818 1.806 1.00 90.31 86 LYS A N 1
ATOM 714 C CA . LYS A 1 86 ? -12.190 7.465 2.875 1.00 90.31 86 LYS A CA 1
ATOM 715 C C . LYS A 1 86 ? -11.610 8.826 2.479 1.00 90.31 86 LYS A C 1
ATOM 717 O O . LYS A 1 86 ? -10.884 9.412 3.273 1.00 90.31 86 LYS A O 1
ATOM 722 N N . GLY A 1 87 ? -11.959 9.338 1.300 1.00 94.31 87 GLY A N 1
ATOM 723 C CA . GLY A 1 87 ? -11.577 10.667 0.831 1.00 94.31 87 GLY A CA 1
ATOM 724 C C . GLY A 1 87 ? -10.278 10.716 0.030 1.00 94.31 87 GLY A C 1
ATOM 725 O O . GLY A 1 87 ? -9.857 11.809 -0.331 1.00 94.31 87 GLY A O 1
ATOM 726 N N . PHE A 1 88 ? -9.642 9.576 -0.265 1.00 95.94 88 PHE A N 1
ATOM 727 C CA . PHE A 1 88 ? -8.487 9.572 -1.159 1.00 95.94 88 PHE A CA 1
ATOM 728 C C . PHE A 1 88 ? -8.919 9.813 -2.609 1.00 95.94 88 PHE A C 1
ATOM 730 O O . PHE A 1 88 ? -9.842 9.171 -3.120 1.00 95.94 88 PHE A O 1
ATOM 737 N N . THR A 1 89 ? -8.193 10.669 -3.311 1.00 96.56 89 THR A N 1
ATOM 738 C CA . THR A 1 89 ? -8.338 10.924 -4.744 1.00 96.56 89 THR A CA 1
ATOM 739 C C . THR A 1 89 ? -7.243 10.207 -5.522 1.00 96.56 89 THR A C 1
ATOM 741 O O . THR A 1 89 ? -6.127 10.033 -5.049 1.00 96.56 89 THR A O 1
ATOM 744 N N . GLN A 1 90 ? -7.564 9.742 -6.727 1.00 95.19 90 GLN A N 1
ATOM 745 C CA . GLN A 1 90 ? -6.579 9.173 -7.648 1.00 95.19 90 GLN A CA 1
ATOM 746 C C . GLN A 1 90 ? -5.849 10.313 -8.362 1.00 95.19 90 GLN A C 1
ATOM 748 O O . GLN A 1 90 ? -6.511 11.172 -8.943 1.00 95.19 90 GLN A O 1
ATOM 753 N N . THR A 1 91 ? -4.516 10.308 -8.338 1.00 94.25 91 THR A N 1
ATOM 754 C CA . THR A 1 91 ? -3.690 11.370 -8.938 1.00 94.25 91 THR A CA 1
ATOM 755 C C . THR A 1 91 ? -3.141 10.950 -10.289 1.00 94.25 91 THR A C 1
ATOM 757 O O . THR A 1 91 ? -3.417 11.568 -11.315 1.00 94.25 91 THR A O 1
ATOM 760 N N . VAL A 1 92 ? -2.383 9.859 -10.296 1.00 94.00 92 VAL A N 1
ATOM 761 C CA . VAL A 1 92 ? -1.727 9.315 -11.475 1.00 94.00 92 VAL A CA 1
ATOM 762 C C . VAL A 1 92 ? -1.861 7.802 -11.475 1.00 94.00 92 VAL A C 1
ATOM 764 O O . VAL A 1 92 ? -1.793 7.143 -10.438 1.00 94.00 92 VAL A O 1
ATOM 767 N N . GLU A 1 93 ? -2.049 7.242 -12.662 1.00 94.25 93 GLU A N 1
ATOM 768 C CA . GLU A 1 93 ? -1.913 5.815 -12.898 1.00 94.25 93 GLU A CA 1
ATOM 769 C C . GLU A 1 93 ? -0.749 5.594 -13.853 1.00 94.25 93 GLU A C 1
ATOM 771 O O . GLU A 1 93 ? -0.716 6.147 -14.953 1.00 94.25 93 GLU A O 1
ATOM 776 N N . VAL A 1 94 ? 0.216 4.783 -13.430 1.00 89.94 94 VAL A N 1
ATOM 777 C CA . VAL A 1 94 ? 1.353 4.401 -14.263 1.00 89.94 94 VAL A CA 1
ATOM 778 C C . VAL A 1 94 ? 1.410 2.889 -14.306 1.00 89.94 94 VAL A C 1
ATOM 780 O O . VAL A 1 94 ? 1.687 2.230 -13.306 1.00 89.94 94 VAL A O 1
ATOM 783 N N . ASN A 1 95 ? 1.157 2.332 -15.490 1.00 88.56 95 ASN A N 1
ATOM 784 C CA . ASN A 1 95 ? 1.206 0.896 -15.741 1.00 88.56 95 ASN A CA 1
ATOM 785 C C . ASN A 1 95 ? 0.369 0.089 -14.728 1.00 88.56 95 ASN A C 1
ATOM 787 O O . ASN A 1 95 ? 0.896 -0.846 -14.129 1.00 88.56 95 ASN A O 1
ATOM 791 N N . GLY A 1 96 ? -0.896 0.444 -14.494 1.00 89.69 96 GLY A N 1
ATOM 792 C CA . GLY A 1 96 ? -1.789 -0.291 -13.584 1.00 89.69 96 GLY A CA 1
ATOM 793 C C . GLY A 1 96 ? -1.469 -0.142 -12.092 1.00 89.69 96 GLY A C 1
ATOM 794 O O . GLY A 1 96 ? -2.102 -0.791 -11.264 1.00 89.69 96 GLY A O 1
ATOM 795 N N . LEU A 1 97 ? -0.497 0.697 -11.719 1.00 92.69 97 LEU A N 1
ATOM 796 C CA . LEU A 1 97 ? -0.299 1.133 -10.341 1.00 92.69 97 LEU A CA 1
ATOM 797 C C . LEU A 1 97 ? -0.832 2.558 -10.203 1.00 92.69 97 LEU A C 1
ATOM 799 O O . LEU A 1 97 ? -0.362 3.475 -10.878 1.00 92.69 97 LEU A O 1
ATOM 803 N N . ILE A 1 98 ? -1.812 2.727 -9.327 1.00 95.81 98 ILE A N 1
ATOM 804 C CA . ILE A 1 98 ? -2.448 4.001 -9.027 1.00 95.81 98 ILE A CA 1
ATOM 805 C C . ILE A 1 98 ? -1.783 4.597 -7.793 1.00 95.81 98 ILE A C 1
ATOM 807 O O . ILE A 1 98 ? -1.676 3.940 -6.755 1.00 95.81 98 ILE A O 1
ATOM 811 N N . GLU A 1 99 ? -1.371 5.853 -7.896 1.00 96.88 99 GLU A N 1
ATOM 812 C CA . GLU A 1 99 ? -1.091 6.691 -6.740 1.00 96.88 99 GLU A CA 1
ATOM 813 C C . GLU A 1 99 ? -2.382 7.385 -6.302 1.00 96.88 99 GLU A C 1
ATOM 815 O O . GLU A 1 99 ? -3.145 7.917 -7.117 1.00 96.88 99 GLU A O 1
ATOM 820 N N . MET A 1 100 ? -2.658 7.315 -5.004 1.00 97.31 100 MET A N 1
ATOM 821 C CA . MET A 1 100 ? -3.801 7.973 -4.394 1.00 97.31 100 MET A CA 1
ATOM 822 C C . MET A 1 100 ? -3.326 8.911 -3.300 1.00 97.31 100 MET A C 1
ATOM 824 O O . MET A 1 100 ? -2.408 8.571 -2.552 1.00 97.31 100 MET A O 1
ATOM 828 N N . GLU A 1 101 ? -3.985 10.054 -3.179 1.00 97.19 101 GLU A N 1
ATOM 829 C CA . GLU A 1 101 ? -3.641 11.097 -2.225 1.00 97.19 101 GLU A CA 1
ATOM 830 C C . GLU A 1 101 ? -4.832 11.469 -1.342 1.00 97.19 101 GLU A C 1
ATOM 832 O O . GLU A 1 101 ? -5.981 11.402 -1.765 1.00 97.19 101 GLU A O 1
ATOM 837 N N . PHE A 1 102 ? -4.560 11.857 -0.104 1.00 95.94 102 PHE A N 1
ATOM 838 C CA . PHE A 1 102 ? -5.522 12.446 0.814 1.00 95.94 102 PHE A CA 1
ATOM 839 C C . PHE A 1 102 ? -4.886 13.691 1.418 1.00 95.94 102 PHE A C 1
ATOM 841 O O . PHE A 1 102 ? -3.932 13.590 2.195 1.00 95.94 102 PHE A O 1
ATOM 848 N N . THR A 1 103 ? -5.395 14.864 1.057 1.00 94.12 103 THR A N 1
ATOM 849 C CA . THR A 1 103 ? -4.963 16.131 1.646 1.00 94.12 103 THR A CA 1
ATOM 850 C C . THR A 1 103 ? -5.865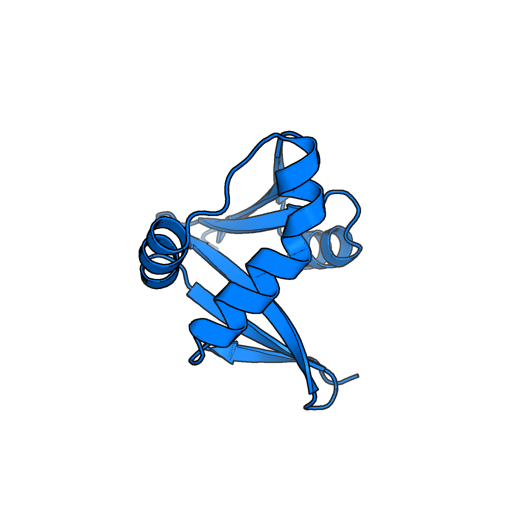 16.460 2.821 1.00 94.12 103 THR A C 1
ATOM 852 O O . THR A 1 103 ? -7.089 16.495 2.684 1.00 94.12 103 THR A O 1
ATOM 855 N N . LEU A 1 104 ? -5.266 16.730 3.981 1.00 84.38 104 LEU A N 1
ATOM 856 C CA . LEU A 1 104 ? -6.001 17.326 5.088 1.00 84.38 104 LEU A CA 1
ATOM 857 C C . LEU A 1 104 ? -6.435 18.722 4.644 1.00 84.38 104 LEU A C 1
ATOM 859 O O . LEU A 1 104 ? -5.628 19.648 4.591 1.00 84.38 104 LEU A O 1
ATOM 863 N N . SER A 1 105 ? -7.710 18.878 4.297 1.00 72.25 105 SER A N 1
ATOM 864 C CA . SER A 1 105 ? -8.292 20.204 4.159 1.00 72.25 105 SER A CA 1
ATOM 865 C C . SER A 1 105 ? -8.222 20.868 5.528 1.00 72.25 105 SER A C 1
ATOM 867 O O . SER A 1 105 ? -8.835 20.373 6.478 1.00 72.25 105 SER A O 1
ATOM 869 N N . SER A 1 106 ? -7.471 21.964 5.638 1.00 58.91 106 SER A N 1
ATOM 870 C CA . SER A 1 106 ? -7.552 22.850 6.793 1.00 58.91 106 SER A CA 1
ATOM 871 C C . SER A 1 106 ? -9.017 23.250 6.947 1.00 58.91 106 SER A C 1
ATOM 873 O O . SER A 1 106 ? -9.541 24.031 6.153 1.00 58.91 106 SER A O 1
ATOM 875 N N . ASN A 1 107 ? -9.714 22.670 7.922 1.00 51.75 107 ASN A N 1
ATOM 876 C CA . ASN A 1 107 ? -10.969 23.245 8.366 1.00 51.75 107 ASN A CA 1
ATOM 877 C C . ASN A 1 107 ? -10.595 24.538 9.090 1.00 51.75 107 ASN A C 1
ATOM 879 O O . ASN A 1 107 ? -10.259 24.486 10.271 1.00 51.75 107 ASN A O 1
ATOM 883 N N . THR A 1 108 ? -10.676 25.647 8.344 1.00 42.56 108 THR A N 1
ATOM 884 C CA . THR A 1 108 ? -10.517 27.061 8.750 1.00 42.56 108 THR A CA 1
ATOM 885 C C . THR A 1 108 ? -9.162 27.496 9.294 1.00 42.56 108 THR A C 1
ATOM 887 O O . T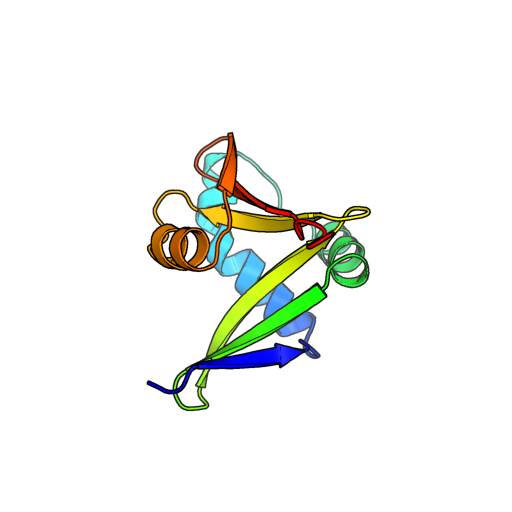HR A 1 108 ? -8.700 26.943 10.311 1.00 42.56 108 THR A O 1
#

Nearest PDB structures (foldseek):
  1q2y-assembly1_A  TM=5.493E-01  e=1.944E-02  Bacillus subtilis
  5jph-assembly2_A  TM=5.334E-01  e=3.369E-02  Staphylococcus aureus subsp. aureus COL
  2ozh-assembly1_A-2  TM=6.031E-01  e=3.232E-01  Xanthomonas campestris pv. campestris
  2hv2-assembly1_F  TM=5.989E-01  e=7.154E-01  Enterococcus faecalis
  7bxz-assembly1_B  TM=5.181E-01  e=7.154E-01  Enterococcus faecium

Mean predicted aligned error: 4.15 Å

Radius of gyration: 14.62 Å; Cα contacts (8 Å, |Δi|>4): 143; chains: 1; bounding box: 33×40×31 Å

Foldseek 3Di:
DDKDKAFDDDLPVQLVQCCVVCVVVCVVVVNDDDPVVSVVVVVQWRKIFMADVNHGDHIWIWHDDPFKIKTKDFQPDPCVVVCVVVVWDFDDDDSRITMIMHGPDPPD

pLDDT: mean 91.49, std 7.75, range [42.56, 97.31]

Organism: NCBI:txid566293

Solvent-accessible surface area (backbone atoms only — not comparable to full-atom values): 6357 Å² total; per-residue (Å²): 132,54,79,45,79,41,80,57,81,57,62,70,58,54,51,52,52,47,53,59,76,40,40,67,62,26,61,79,65,76,50,78,88,52,68,69,60,49,57,58,48,53,78,71,34,56,46,28,32,31,23,49,71,86,39,82,75,50,75,51,56,34,41,73,60,100,55,34,41,34,40,74,45,51,69,85,42,77,60,56,59,56,40,43,76,73,59,33,44,79,77,50,72,58,94,58,37,27,36,32,37,34,65,69,74,78,83,124

Sequence (108 aa):
MDIQFKRASELKYAESLTQSNMASYYLARNIVWDSSLFIKNWALLDNFEIFADNHRVGIVRFSYNESTTFLRVFSENPAIKLYKEKGFTQTVEVNGLIEMEFTLSSNT

Secondary structure (DSSP, 8-state):
--EEEEE---HHHHHHHHHHHTHHHHHHTTPPP-HHHHHHHHTTSEEEEEEETTEEEEEEEEEE-SSEEEEEEETT-THHHHHHHTTPEEEEEETTEEEEEEE-----